Protein AF-A0A5C8BIT4-F1 (afdb_monomer_lite)

pLDDT: mean 92.79, std 12.22, range [40.16, 98.75]

Secondary structure (DSSP, 8-state):
------PPPEEEEEEEEEPPGGGT--EEEEEEEE-TTS-EEEEEEEEE-TTT--SGGGEEEEEE-GGGS-EEEETTEEEE-----HHHHHHHHHHHHHHHHHHHHHHH-

Radius of gyration: 16.03 Å; chains: 1; bounding box: 36×28×51 Å

Structure (mmCIF, N/CA/C/O backbone):
data_AF-A0A5C8BIT4-F1
#
_entry.id   AF-A0A5C8BIT4-F1
#
loop_
_atom_site.group_PDB
_atom_site.id
_atom_site.type_symbol
_atom_site.label_atom_id
_atom_site.label_alt_id
_atom_site.label_comp_id
_atom_site.label_asym_id
_atom_site.label_entity_id
_atom_site.label_seq_id
_atom_site.pdbx_PDB_ins_code
_atom_site.Cartn_x
_atom_site.Cartn_y
_atom_site.Cartn_z
_atom_site.occupancy
_atom_site.B_iso_or_equiv
_atom_site.auth_seq_id
_atom_site.auth_comp_id
_atom_site.auth_asym_id
_atom_site.auth_atom_id
_atom_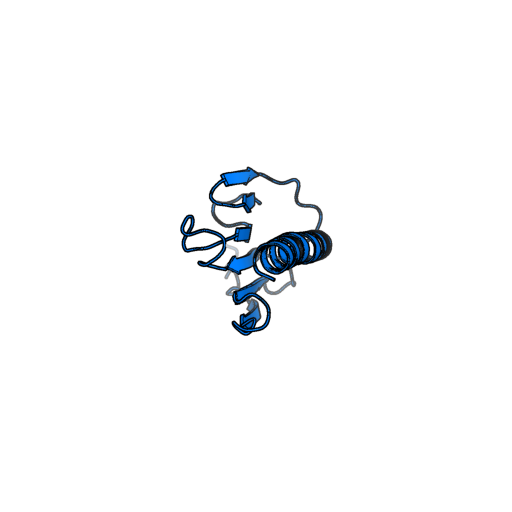site.pdbx_PDB_model_num
ATOM 1 N N . MET A 1 1 ? 20.808 -16.183 -29.787 1.00 40.16 1 MET A N 1
ATOM 2 C CA . MET A 1 1 ? 20.348 -16.698 -28.479 1.00 40.16 1 MET A CA 1
ATOM 3 C C . MET A 1 1 ? 20.914 -15.791 -27.395 1.00 40.16 1 MET A C 1
ATOM 5 O O . MET A 1 1 ? 22.121 -15.785 -27.210 1.00 40.16 1 MET A O 1
ATOM 9 N N . LYS A 1 2 ? 20.090 -14.954 -26.755 1.00 44.28 2 LYS A N 1
ATOM 10 C CA . LYS A 1 2 ? 20.492 -14.210 -25.553 1.00 44.28 2 LYS A CA 1
ATOM 11 C C . LYS A 1 2 ? 19.809 -14.898 -24.377 1.00 44.28 2 LYS A C 1
ATOM 13 O O . LYS A 1 2 ? 18.586 -14.885 -24.299 1.00 44.28 2 LYS A O 1
ATOM 18 N N . ASN A 1 3 ? 20.597 -15.553 -23.528 1.00 42.00 3 ASN A N 1
ATOM 19 C CA . ASN A 1 3 ? 20.137 -16.084 -22.249 1.00 42.00 3 ASN A CA 1
ATOM 20 C C . ASN A 1 3 ? 19.762 -14.901 -21.348 1.00 42.00 3 ASN A C 1
ATOM 22 O O . ASN A 1 3 ? 20.568 -14.454 -20.535 1.00 42.00 3 ASN A O 1
ATOM 26 N N . ASN A 1 4 ? 18.545 -14.384 -21.495 1.00 48.28 4 ASN A N 1
ATOM 27 C CA . ASN A 1 4 ? 17.961 -13.488 -20.510 1.00 48.28 4 ASN A CA 1
ATOM 28 C C . ASN A 1 4 ? 17.498 -14.349 -19.335 1.00 48.28 4 ASN A C 1
ATOM 30 O O . ASN A 1 4 ? 16.320 -14.668 -19.212 1.00 48.28 4 ASN A O 1
ATOM 34 N N . LYS A 1 5 ? 18.437 -14.744 -18.468 1.00 52.53 5 LYS A N 1
ATOM 35 C CA . LYS A 1 5 ? 18.074 -15.018 -17.078 1.00 52.53 5 LYS A CA 1
ATOM 36 C C . LYS A 1 5 ? 17.562 -13.688 -16.531 1.00 52.53 5 LYS A C 1
ATOM 38 O O . LYS A 1 5 ? 18.368 -12.842 -16.149 1.00 52.53 5 LYS A O 1
ATOM 43 N N . SER A 1 6 ? 16.252 -13.466 -16.576 1.00 57.28 6 SER A N 1
ATOM 44 C CA . SER A 1 6 ? 15.606 -12.485 -15.711 1.00 57.28 6 SER A CA 1
ATOM 45 C C . SER A 1 6 ? 16.069 -12.821 -14.298 1.00 57.28 6 SER A C 1
ATOM 47 O O . SER A 1 6 ? 15.755 -13.895 -13.789 1.00 57.28 6 SER A O 1
ATOM 49 N N . LYS A 1 7 ? 16.951 -11.994 -13.733 1.00 69.00 7 LYS A N 1
ATOM 50 C CA . LYS A 1 7 ? 17.411 -12.184 -12.359 1.00 69.00 7 LYS A CA 1
ATOM 51 C C . LYS A 1 7 ? 16.178 -12.127 -11.456 1.00 69.00 7 LYS A C 1
ATOM 53 O O . LYS A 1 7 ? 15.310 -11.288 -11.685 1.00 69.00 7 LYS A O 1
ATOM 58 N N . GLU A 1 8 ? 16.110 -13.051 -10.503 1.00 85.81 8 GLU A N 1
ATOM 59 C CA . GLU A 1 8 ? 15.021 -13.145 -9.527 1.00 85.81 8 GLU A CA 1
ATOM 60 C C . GLU A 1 8 ? 14.728 -11.771 -8.895 1.00 85.81 8 GLU A C 1
ATOM 62 O O . GLU A 1 8 ? 15.676 -11.007 -8.662 1.00 85.81 8 GLU A O 1
ATOM 67 N N . PRO A 1 9 ? 13.455 -11.439 -8.615 1.00 94.06 9 PRO A N 1
ATOM 68 C CA . PRO A 1 9 ? 13.096 -10.199 -7.938 1.00 94.06 9 PRO A CA 1
ATOM 69 C C . PRO A 1 9 ? 13.850 -10.037 -6.612 1.00 94.06 9 PRO A C 1
ATOM 71 O O . PRO A 1 9 ? 13.901 -10.955 -5.793 1.00 94.06 9 PRO A O 1
ATOM 74 N N . ILE A 1 10 ? 14.407 -8.850 -6.380 1.00 96.69 10 ILE A N 1
ATOM 75 C CA . ILE A 1 10 ? 15.052 -8.478 -5.121 1.00 96.69 10 ILE A CA 1
ATOM 76 C C . ILE A 1 10 ? 13.998 -7.813 -4.239 1.00 96.69 10 ILE A C 1
ATOM 78 O O . ILE A 1 10 ? 13.422 -6.797 -4.622 1.00 96.69 10 ILE A O 1
ATOM 82 N N . VAL A 1 11 ? 13.741 -8.372 -3.057 1.00 97.62 11 VAL A N 1
ATOM 83 C CA . VAL A 1 11 ? 12.886 -7.736 -2.043 1.00 97.62 11 VAL A CA 1
ATOM 84 C C . VAL A 1 11 ? 13.664 -6.589 -1.403 1.00 97.62 11 VAL A C 1
ATOM 86 O O . VAL A 1 11 ? 14.710 -6.819 -0.801 1.00 97.62 11 VAL A O 1
ATOM 89 N N . LEU A 1 12 ? 13.159 -5.361 -1.546 1.00 97.00 12 LEU A N 1
ATOM 90 C CA . LEU A 1 12 ? 13.740 -4.173 -0.912 1.00 97.00 12 LEU A CA 1
ATOM 91 C C . LEU A 1 12 ? 12.987 -3.763 0.353 1.00 97.00 12 LEU A C 1
ATOM 93 O O . LEU A 1 12 ? 13.607 -3.250 1.278 1.00 97.00 12 LEU A O 1
ATOM 97 N N . ILE A 1 13 ? 11.669 -3.980 0.394 1.00 97.69 13 ILE A N 1
ATOM 98 C CA . ILE A 1 13 ? 10.827 -3.670 1.554 1.00 97.69 13 ILE A CA 1
ATOM 99 C C . ILE A 1 13 ? 9.922 -4.867 1.821 1.00 97.69 13 ILE A C 1
ATOM 101 O O . ILE A 1 13 ? 9.238 -5.349 0.916 1.00 97.69 13 ILE A O 1
ATOM 105 N N . ASP A 1 14 ? 9.904 -5.311 3.071 1.00 98.12 14 ASP A N 1
ATOM 106 C CA . ASP A 1 14 ? 8.980 -6.308 3.600 1.00 98.12 14 ASP A CA 1
ATOM 107 C C . ASP A 1 14 ? 8.728 -5.978 5.077 1.00 98.12 14 ASP A C 1
ATOM 109 O O . ASP A 1 14 ? 9.356 -6.522 5.982 1.00 98.12 14 ASP A O 1
ATOM 113 N N . GLU A 1 15 ? 7.836 -5.018 5.316 1.00 98.38 15 GLU A N 1
ATOM 114 C CA . GLU A 1 15 ? 7.584 -4.471 6.649 1.00 98.38 15 GLU A CA 1
ATOM 115 C C . GLU A 1 15 ? 6.106 -4.549 7.024 1.00 98.38 15 GLU A C 1
ATOM 117 O O . GLU A 1 15 ? 5.205 -4.423 6.185 1.00 98.38 15 GLU A O 1
ATOM 122 N N . GLN A 1 16 ? 5.849 -4.772 8.311 1.00 98.50 16 GLN A N 1
ATOM 123 C CA . GLN A 1 16 ? 4.514 -4.747 8.887 1.00 98.50 16 GLN A CA 1
ATOM 124 C C . GLN A 1 16 ? 4.550 -4.032 10.237 1.00 98.50 16 GLN A C 1
ATOM 126 O O . GLN A 1 16 ? 5.333 -4.390 11.117 1.00 98.50 16 GLN A O 1
ATOM 131 N N . HIS A 1 17 ? 3.646 -3.073 10.428 1.00 98.19 17 HIS A N 1
ATOM 132 C CA . HIS A 1 17 ? 3.501 -2.337 11.680 1.00 98.19 17 HIS A CA 1
ATOM 133 C C . HIS A 1 17 ? 2.087 -2.489 12.224 1.00 98.19 17 HIS A C 1
ATOM 135 O O . HIS A 1 17 ? 1.109 -2.164 11.554 1.00 98.19 17 HIS A O 1
ATOM 141 N N . THR A 1 18 ? 1.973 -2.957 13.463 1.00 98.00 18 THR A N 1
ATOM 142 C CA . THR A 1 18 ? 0.684 -3.073 14.150 1.00 98.00 18 THR A CA 1
ATOM 143 C C . THR A 1 18 ? 0.394 -1.799 14.931 1.00 98.00 18 THR A C 1
ATOM 145 O O . THR A 1 18 ? 1.203 -1.369 15.754 1.00 98.00 18 THR A O 1
ATOM 148 N N . ILE A 1 19 ? -0.787 -1.224 14.725 1.00 96.94 19 ILE A N 1
ATOM 149 C CA . ILE A 1 19 ? -1.303 -0.111 15.517 1.00 96.94 19 ILE A CA 1
ATOM 150 C C . ILE A 1 19 ? -2.036 -0.692 16.738 1.00 96.94 19 ILE A C 1
ATOM 152 O O . ILE A 1 19 ? -2.970 -1.483 16.575 1.00 96.94 19 ILE A O 1
ATOM 156 N N . PRO A 1 20 ? -1.652 -0.326 17.976 1.00 95.00 20 PRO A N 1
ATOM 157 C CA . PRO A 1 20 ? -2.307 -0.833 19.177 1.00 95.00 20 PRO A CA 1
ATOM 158 C C . PRO A 1 20 ? -3.816 -0.560 19.200 1.00 95.00 20 PRO A C 1
ATOM 160 O O . PRO A 1 20 ? -4.286 0.503 18.796 1.00 95.00 20 PRO A O 1
ATOM 163 N N . ARG A 1 21 ? -4.592 -1.487 19.779 1.00 90.06 21 ARG A N 1
ATOM 164 C CA . ARG A 1 21 ? -6.054 -1.336 19.927 1.00 90.06 21 ARG A CA 1
ATOM 165 C C . ARG A 1 21 ? -6.453 -0.032 20.623 1.00 90.06 21 ARG A C 1
ATOM 167 O O . ARG A 1 21 ? -7.362 0.644 20.159 1.00 90.06 21 ARG A O 1
ATOM 174 N N . LYS A 1 22 ? -5.729 0.343 21.684 1.00 89.88 22 LYS A N 1
ATOM 175 C CA . LYS A 1 22 ? -5.954 1.579 22.458 1.00 89.88 22 LYS A CA 1
ATOM 176 C C . LYS A 1 22 ? -5.761 2.873 21.656 1.00 89.88 22 LYS A C 1
ATOM 178 O O . LYS A 1 22 ? -6.179 3.925 22.108 1.00 89.88 22 LYS A O 1
ATOM 183 N N . THR A 1 23 ? -5.095 2.804 20.506 1.00 90.62 23 THR A N 1
ATOM 184 C CA . THR A 1 23 ? -4.865 3.947 19.616 1.00 90.62 23 THR A CA 1
ATOM 185 C C . THR A 1 23 ? -5.582 3.762 18.286 1.00 90.62 23 THR A C 1
ATOM 187 O O . THR A 1 23 ? -5.110 4.281 17.293 1.00 90.62 23 THR A O 1
ATOM 190 N N . GLY A 1 24 ? -6.678 3.001 18.226 1.00 90.50 24 GLY A N 1
ATOM 191 C CA . GLY A 1 24 ? -7.505 2.879 17.019 1.00 90.50 24 GLY A CA 1
ATOM 192 C C . GLY A 1 24 ? -7.366 1.566 16.240 1.00 90.50 24 GLY A C 1
ATOM 193 O O . GLY A 1 24 ? -8.133 1.361 15.303 1.00 90.50 24 GLY A O 1
ATOM 194 N N . ASN A 1 25 ? -6.480 0.651 16.663 1.00 94.00 25 ASN A N 1
ATOM 195 C CA . ASN A 1 25 ? -6.250 -0.662 16.035 1.00 94.00 25 ASN A CA 1
ATOM 196 C C . ASN A 1 25 ? -5.746 -0.581 14.573 1.00 94.00 25 ASN A C 1
ATOM 198 O O . ASN A 1 25 ? -5.745 0.477 13.945 1.00 94.00 25 ASN A O 1
ATOM 202 N N . GLY A 1 26 ? -5.323 -1.721 14.027 1.00 97.12 26 GLY A N 1
ATOM 203 C CA . GLY A 1 26 ? -5.019 -1.890 12.605 1.00 97.12 26 GLY A CA 1
ATOM 204 C C . GLY A 1 26 ? -3.588 -2.335 12.313 1.00 97.12 26 GLY A C 1
ATOM 205 O O . GLY A 1 26 ? -2.767 -2.504 13.212 1.00 97.12 26 GLY A O 1
ATOM 206 N N . ILE A 1 27 ? -3.306 -2.563 11.035 1.00 98.56 27 ILE A N 1
ATOM 207 C CA . ILE A 1 27 ? -2.027 -3.044 10.513 1.00 98.56 27 ILE A CA 1
ATOM 208 C C . ILE A 1 27 ? -1.664 -2.205 9.289 1.00 98.56 27 ILE A C 1
ATOM 210 O O . ILE A 1 27 ? -2.495 -2.013 8.403 1.00 98.56 27 ILE A O 1
ATOM 214 N N . LEU A 1 28 ? -0.422 -1.735 9.232 1.00 98.69 28 LEU A N 1
ATOM 215 C CA . LEU A 1 28 ? 0.194 -1.173 8.038 1.00 98.69 28 LEU A CA 1
ATOM 216 C C . LEU A 1 28 ? 1.122 -2.221 7.428 1.00 98.69 28 LEU A C 1
ATOM 218 O O . LEU A 1 28 ? 1.945 -2.801 8.136 1.00 98.69 28 LEU A O 1
ATOM 222 N N . ARG A 1 29 ? 0.987 -2.462 6.127 1.00 98.56 29 ARG A N 1
ATOM 223 C CA . ARG A 1 29 ? 1.809 -3.395 5.356 1.00 98.56 29 ARG A CA 1
ATOM 224 C C . ARG A 1 29 ? 2.500 -2.641 4.231 1.00 98.56 29 ARG A C 1
ATOM 226 O O . ARG A 1 29 ? 1.823 -1.991 3.438 1.00 98.56 29 ARG A O 1
ATOM 233 N N . TYR A 1 30 ? 3.818 -2.786 4.154 1.00 98.62 30 TYR A N 1
ATOM 234 C CA . TYR A 1 30 ? 4.652 -2.231 3.096 1.00 98.62 30 TYR A CA 1
ATOM 235 C C . TYR A 1 30 ? 5.444 -3.365 2.454 1.00 98.62 30 TYR A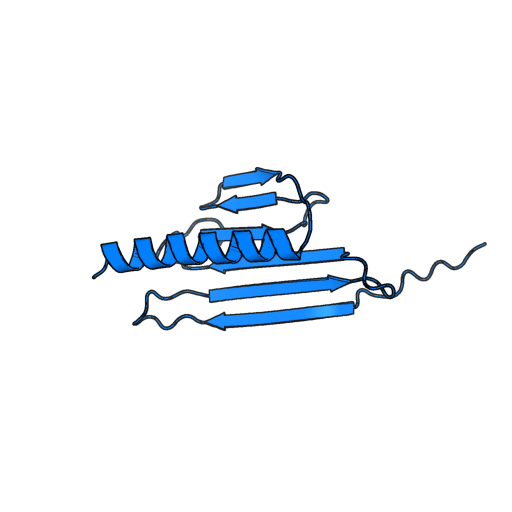 C 1
ATOM 237 O O . TYR A 1 30 ? 6.121 -4.131 3.141 1.00 98.62 30 TYR A O 1
ATOM 245 N N . PHE A 1 31 ? 5.346 -3.489 1.138 1.00 98.44 31 PHE A N 1
ATOM 246 C CA . PHE A 1 31 ? 6.086 -4.478 0.371 1.00 98.44 31 PHE A CA 1
ATOM 247 C C . PHE A 1 31 ? 6.548 -3.872 -0.948 1.00 98.44 31 PHE A C 1
ATOM 249 O O . PHE A 1 31 ? 5.758 -3.208 -1.621 1.00 98.44 31 PHE A O 1
ATOM 256 N N . MET A 1 32 ? 7.801 -4.120 -1.331 1.00 97.75 32 MET A N 1
ATOM 257 C CA . MET A 1 32 ? 8.359 -3.672 -2.605 1.00 97.75 32 MET A CA 1
ATOM 258 C C . MET A 1 32 ? 9.467 -4.608 -3.094 1.00 97.75 32 MET A C 1
ATOM 260 O O . MET A 1 32 ? 10.360 -4.993 -2.336 1.00 97.75 32 MET A O 1
ATOM 264 N N . THR A 1 33 ? 9.443 -4.907 -4.392 1.00 97.44 33 THR A N 1
ATOM 265 C CA . THR A 1 33 ? 10.499 -5.642 -5.097 1.00 97.44 33 THR A CA 1
ATOM 266 C C . THR A 1 33 ? 11.014 -4.861 -6.293 1.00 97.44 33 THR A C 1
ATOM 268 O O . THR A 1 33 ? 10.263 -4.127 -6.944 1.00 97.44 33 THR A O 1
ATOM 271 N N . THR A 1 34 ? 12.284 -5.068 -6.618 1.00 96.88 34 THR A N 1
ATOM 272 C CA . THR A 1 34 ? 12.921 -4.519 -7.814 1.00 96.88 34 THR A CA 1
ATOM 273 C C . THR A 1 34 ? 13.614 -5.599 -8.624 1.00 96.88 34 THR A C 1
ATOM 275 O O . THR A 1 34 ? 13.882 -6.698 -8.138 1.00 96.88 34 THR A O 1
ATOM 278 N N . ASP A 1 35 ? 13.946 -5.281 -9.869 1.00 95.31 35 ASP A N 1
ATOM 279 C CA . ASP A 1 35 ? 14.925 -6.051 -10.621 1.00 95.31 35 ASP A CA 1
ATOM 280 C C . ASP A 1 35 ? 16.350 -5.770 -10.103 1.00 95.31 35 ASP A C 1
ATOM 282 O O . ASP A 1 35 ? 16.575 -4.994 -9.166 1.00 95.31 35 ASP A O 1
ATOM 286 N N . SER A 1 36 ? 17.347 -6.385 -10.740 1.00 94.06 36 SER A N 1
ATOM 287 C CA . SER A 1 36 ? 18.754 -6.175 -10.385 1.00 94.06 36 SER A CA 1
ATOM 288 C C . SER A 1 36 ? 19.303 -4.781 -10.697 1.00 94.06 36 SER A C 1
ATOM 290 O O . SER A 1 36 ? 20.422 -4.481 -10.293 1.00 94.06 36 SER A O 1
ATOM 292 N N . ASN A 1 37 ? 18.575 -3.976 -11.470 1.00 93.62 37 ASN A N 1
ATOM 293 C CA . ASN A 1 37 ? 18.933 -2.603 -11.818 1.00 93.62 37 ASN A CA 1
ATOM 294 C C . ASN A 1 37 ? 18.239 -1.586 -10.895 1.00 93.62 37 ASN A C 1
ATOM 296 O O . ASN A 1 37 ? 18.458 -0.386 -11.046 1.00 93.62 37 ASN A O 1
ATOM 300 N N . GLY A 1 38 ? 17.412 -2.050 -9.951 1.00 91.9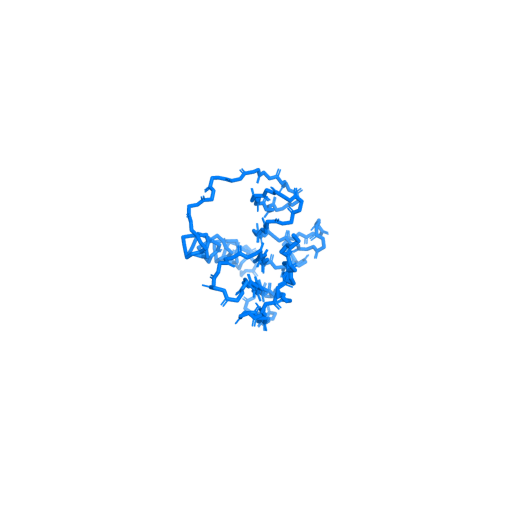4 38 GLY A N 1
ATOM 301 C CA . GLY A 1 38 ? 16.620 -1.196 -9.069 1.00 91.94 38 GLY A CA 1
ATOM 302 C C . GLY A 1 38 ? 15.300 -0.723 -9.686 1.00 91.94 38 GLY A C 1
ATOM 303 O O . GLY A 1 38 ? 14.644 0.143 -9.113 1.00 91.94 38 GLY A O 1
ATOM 304 N N . CYS A 1 39 ? 14.878 -1.271 -10.828 1.00 93.50 39 CYS A N 1
ATOM 305 C CA . CYS A 1 39 ? 13.579 -0.960 -11.416 1.00 93.50 39 CYS A CA 1
ATOM 306 C C . CYS A 1 39 ? 12.462 -1.643 -10.620 1.00 93.50 39 CYS A C 1
ATOM 308 O O . CYS A 1 39 ? 12.509 -2.852 -10.399 1.00 93.50 39 CYS A O 1
ATOM 310 N N . LEU A 1 40 ? 11.450 -0.873 -10.213 1.00 94.88 40 LEU A N 1
ATOM 311 C CA . LEU A 1 40 ? 10.271 -1.368 -9.500 1.00 94.88 40 LEU A CA 1
ATOM 312 C C . LEU A 1 40 ? 9.557 -2.463 -10.305 1.00 94.88 40 LEU A C 1
ATOM 314 O O . LEU A 1 40 ? 9.151 -2.228 -11.441 1.00 94.88 40 LEU A O 1
ATOM 318 N N . LEU A 1 41 ? 9.373 -3.637 -9.694 1.00 95.19 41 LEU A N 1
ATOM 319 C CA . LEU A 1 41 ? 8.615 -4.749 -10.277 1.00 95.19 41 LEU A CA 1
ATOM 320 C C . LEU A 1 41 ? 7.228 -4.862 -9.650 1.00 95.19 41 LEU A C 1
ATOM 322 O O . LEU A 1 41 ? 6.217 -4.891 -10.349 1.00 95.19 41 LEU A O 1
ATOM 326 N N . ARG A 1 42 ? 7.175 -4.901 -8.318 1.00 96.69 42 ARG A N 1
ATOM 327 C CA . ARG A 1 42 ? 5.933 -5.064 -7.560 1.00 96.69 42 ARG A CA 1
ATOM 328 C C . ARG A 1 42 ? 5.971 -4.248 -6.284 1.00 96.69 42 ARG A C 1
ATOM 330 O O . ARG A 1 42 ? 7.015 -4.201 -5.636 1.00 96.69 42 ARG A O 1
ATOM 337 N N . TYR A 1 43 ? 4.834 -3.694 -5.890 1.00 98.06 43 TYR A N 1
ATOM 338 C CA . TYR A 1 43 ? 4.621 -3.162 -4.552 1.00 98.06 43 TYR A CA 1
ATOM 339 C C . TYR A 1 43 ? 3.230 -3.516 -4.027 1.00 98.06 43 TYR A C 1
ATOM 341 O O . TYR A 1 43 ? 2.312 -3.791 -4.793 1.00 98.06 43 TYR A O 1
ATOM 349 N N . SER A 1 44 ? 3.084 -3.485 -2.705 1.00 98.06 44 SER A N 1
ATOM 350 C CA . SER A 1 44 ? 1.795 -3.569 -2.023 1.00 98.06 44 SER A CA 1
ATOM 351 C C . SER A 1 44 ? 1.847 -2.736 -0.747 1.00 98.06 44 SER A C 1
ATOM 353 O O . SER A 1 44 ? 2.595 -3.051 0.179 1.00 98.06 44 SER A O 1
ATOM 355 N N . LEU A 1 45 ? 1.022 -1.695 -0.697 1.00 98.75 45 LEU A N 1
ATOM 356 C CA . LEU A 1 45 ? 0.796 -0.824 0.451 1.00 98.75 45 LEU A CA 1
ATOM 357 C C . LEU A 1 45 ? -0.622 -1.063 0.959 1.00 98.75 45 LEU A C 1
ATOM 359 O O . LEU A 1 45 ? -1.565 -1.005 0.173 1.00 98.75 45 LEU A O 1
ATOM 363 N N . ALA A 1 46 ? -0.804 -1.328 2.248 1.00 98.75 46 ALA A N 1
ATOM 364 C CA . ALA A 1 46 ? -2.144 -1.529 2.792 1.00 98.75 46 ALA A CA 1
ATOM 365 C C . ALA A 1 46 ? -2.265 -1.053 4.237 1.00 98.75 46 ALA A C 1
ATOM 367 O O . ALA A 1 46 ? -1.413 -1.345 5.074 1.00 98.75 46 ALA A O 1
ATOM 368 N N . TYR A 1 47 ? -3.368 -0.369 4.529 1.00 98.75 47 TYR A N 1
ATOM 369 C CA . TYR A 1 47 ? -3.879 -0.171 5.876 1.00 98.75 47 TYR A CA 1
ATOM 370 C C . TYR A 1 47 ? -5.097 -1.066 6.073 1.00 98.75 47 TYR A C 1
ATOM 372 O O . TYR A 1 47 ? -6.113 -0.936 5.386 1.00 98.75 47 TYR A O 1
ATOM 380 N N . ILE A 1 48 ? -4.973 -1.987 7.019 1.00 98.62 48 ILE A N 1
ATOM 381 C CA . ILE A 1 48 ? -5.967 -3.005 7.330 1.00 98.62 48 ILE A CA 1
ATOM 382 C C . ILE A 1 48 ? -6.508 -2.718 8.724 1.00 98.62 48 ILE A C 1
ATOM 384 O O . ILE A 1 48 ? -5.750 -2.655 9.691 1.00 98.62 48 ILE A O 1
ATOM 388 N N . ASN A 1 49 ? -7.819 -2.558 8.849 1.00 98.06 49 ASN A N 1
ATOM 389 C CA . ASN A 1 49 ? -8.481 -2.411 10.135 1.00 98.06 49 ASN A CA 1
ATOM 390 C C . ASN A 1 49 ? -9.916 -2.939 10.054 1.00 98.06 49 ASN A C 1
ATOM 392 O O . ASN A 1 49 ? -10.822 -2.258 9.568 1.00 98.06 49 ASN A O 1
ATOM 396 N N . SER A 1 50 ? -10.121 -4.140 10.596 1.00 96.12 50 SER A N 1
ATOM 397 C CA . SER A 1 50 ? -11.420 -4.817 10.607 1.00 96.12 50 SER A CA 1
ATOM 398 C C . SER A 1 50 ? -12.492 -4.104 11.438 1.00 96.12 50 SER A C 1
ATOM 400 O O . SER A 1 50 ? -13.679 -4.347 11.244 1.00 96.12 50 SER A O 1
ATOM 402 N N . ASN A 1 51 ? -12.103 -3.189 12.333 1.00 95.25 51 ASN A N 1
ATOM 403 C CA . ASN A 1 51 ? -13.067 -2.363 13.061 1.00 95.25 51 ASN A CA 1
ATOM 404 C C . ASN A 1 51 ? -13.661 -1.251 12.183 1.00 95.25 51 ASN A C 1
ATOM 406 O O . ASN A 1 51 ? -14.711 -0.708 12.513 1.00 95.25 51 ASN A O 1
ATOM 410 N N . ILE A 1 52 ? -12.974 -0.877 11.098 1.00 96.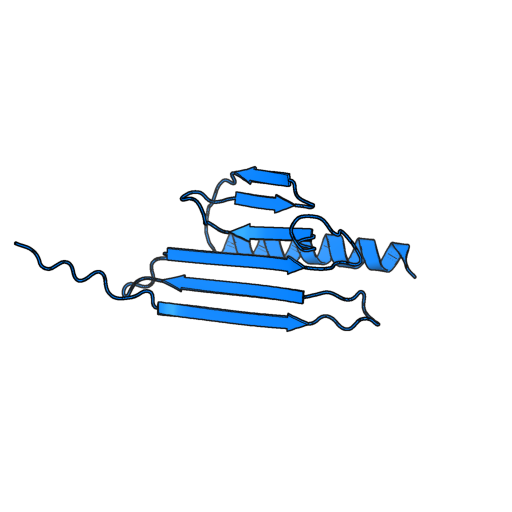12 52 ILE A N 1
ATOM 411 C CA . ILE A 1 52 ? -13.431 0.152 10.160 1.00 96.12 52 ILE A CA 1
ATOM 412 C C . ILE A 1 52 ? -14.264 -0.484 9.047 1.00 96.12 52 ILE A C 1
ATOM 414 O O . ILE A 1 52 ? -15.311 0.045 8.682 1.00 96.12 52 ILE A O 1
ATOM 418 N N . THR A 1 53 ? -13.806 -1.607 8.497 1.00 96.50 53 THR A N 1
ATOM 419 C CA . THR A 1 53 ? -14.527 -2.342 7.457 1.00 96.50 53 THR A CA 1
ATOM 420 C C . THR A 1 53 ? -14.182 -3.823 7.494 1.00 96.50 53 THR A C 1
ATOM 422 O O . THR A 1 53 ? -13.071 -4.184 7.858 1.00 96.50 53 THR A O 1
ATOM 425 N N . MET A 1 54 ? -15.118 -4.680 7.090 1.00 96.12 54 MET A N 1
ATOM 426 C CA . MET A 1 54 ? -14.894 -6.126 6.939 1.00 96.12 54 MET A CA 1
ATOM 427 C C . MET A 1 54 ? -14.706 -6.547 5.475 1.00 96.12 54 MET A C 1
ATOM 429 O O . MET A 1 54 ? -14.381 -7.702 5.205 1.00 96.12 54 MET A O 1
ATOM 433 N N . VAL A 1 55 ? -14.920 -5.630 4.526 1.00 96.19 55 VAL A N 1
ATOM 434 C CA . VAL A 1 55 ? -14.718 -5.898 3.095 1.00 96.19 55 VAL A CA 1
ATOM 435 C C . VAL A 1 55 ? -13.228 -5.967 2.775 1.00 96.19 55 VAL A C 1
ATOM 437 O O . VAL A 1 55 ? -12.416 -5.430 3.526 1.00 96.19 55 VAL A O 1
ATOM 440 N N . ASP A 1 56 ? -12.876 -6.631 1.672 1.00 95.31 56 ASP A N 1
ATOM 441 C CA . ASP A 1 56 ? -11.486 -6.747 1.205 1.00 95.31 56 ASP A CA 1
ATOM 442 C C . ASP A 1 56 ? -10.513 -7.163 2.330 1.00 95.31 56 ASP A C 1
ATOM 444 O O . ASP A 1 56 ? -9.478 -6.548 2.582 1.00 95.31 56 ASP A O 1
ATOM 448 N N . ASN A 1 57 ? -10.908 -8.181 3.107 1.00 96.31 57 ASN A N 1
ATOM 449 C CA . ASN A 1 57 ? -10.158 -8.689 4.264 1.00 96.31 57 ASN A CA 1
ATOM 450 C C . ASN A 1 57 ? -9.797 -7.611 5.309 1.00 96.31 57 ASN A C 1
ATOM 452 O O . ASN A 1 57 ? -8.780 -7.701 5.997 1.00 96.31 57 ASN A O 1
ATOM 456 N N . GLY A 1 58 ? -10.635 -6.582 5.430 1.00 97.50 58 GLY A N 1
ATOM 457 C CA . GLY A 1 58 ? -10.436 -5.448 6.322 1.00 97.50 58 GLY A CA 1
ATOM 458 C C . GLY A 1 58 ? -9.527 -4.353 5.770 1.00 97.50 58 GLY A C 1
ATOM 459 O O . GLY A 1 58 ? -9.160 -3.449 6.523 1.00 97.50 58 GLY A O 1
ATOM 460 N N . ARG A 1 59 ? -9.144 -4.408 4.487 1.00 98.38 59 ARG A N 1
ATOM 461 C CA . ARG A 1 59 ? -8.376 -3.350 3.825 1.00 98.38 59 ARG A CA 1
ATOM 462 C C . ARG A 1 59 ? -9.233 -2.091 3.718 1.00 98.38 59 ARG A C 1
ATOM 464 O O . ARG A 1 59 ? -10.241 -2.029 3.018 1.00 98.38 59 ARG A O 1
ATOM 471 N N . VAL A 1 60 ? -8.806 -1.065 4.443 1.00 98.50 60 VAL A N 1
ATOM 472 C CA . VAL A 1 60 ? -9.451 0.249 4.468 1.00 98.50 60 VAL A CA 1
ATOM 473 C C . VAL A 1 60 ? -9.002 1.060 3.260 1.00 98.50 60 VAL A C 1
ATOM 475 O O . VAL A 1 60 ? -9.828 1.591 2.523 1.00 98.50 60 VAL A O 1
ATOM 478 N N . ILE A 1 61 ? -7.685 1.126 3.063 1.00 98.69 61 ILE A N 1
ATOM 479 C CA . ILE A 1 61 ? -7.025 1.781 1.938 1.00 98.69 61 ILE A CA 1
ATOM 480 C C . ILE A 1 61 ? -5.782 0.975 1.566 1.00 98.69 61 ILE A C 1
ATOM 482 O O . ILE A 1 61 ? -5.082 0.465 2.444 1.00 98.69 61 ILE A O 1
ATOM 486 N N . GLY A 1 62 ? -5.486 0.868 0.280 1.00 98.50 62 GLY A N 1
ATOM 487 C CA . GLY A 1 62 ? -4.254 0.268 -0.197 1.00 98.50 62 GLY A CA 1
ATOM 488 C C . GLY A 1 62 ? -3.949 0.622 -1.640 1.00 98.50 62 GLY A C 1
ATOM 489 O O . GLY A 1 62 ? -4.799 1.129 -2.368 1.00 98.50 62 GLY A O 1
ATOM 490 N N . TYR A 1 63 ? -2.716 0.341 -2.027 1.00 98.62 63 TYR A N 1
ATOM 491 C CA . TYR A 1 63 ? -2.195 0.550 -3.362 1.00 98.62 63 TYR A CA 1
ATOM 492 C C . TYR A 1 63 ? -1.321 -0.629 -3.733 1.00 98.62 63 TYR A C 1
ATOM 494 O O . TYR A 1 63 ? -0.384 -0.959 -3.005 1.00 98.62 63 TYR A O 1
ATOM 502 N N . ASP A 1 64 ? -1.572 -1.217 -4.888 1.00 98.00 64 ASP A N 1
ATOM 503 C CA . ASP A 1 64 ? -0.705 -2.244 -5.439 1.00 98.00 64 ASP A CA 1
ATOM 504 C C . ASP A 1 64 ? -0.717 -2.176 -6.971 1.00 98.00 64 ASP A C 1
ATOM 506 O O . ASP A 1 64 ? -1.465 -1.407 -7.587 1.00 98.00 64 ASP A O 1
ATOM 510 N N . ASN A 1 65 ? 0.224 -2.884 -7.582 1.00 97.25 65 ASN A N 1
ATOM 511 C CA . ASN A 1 65 ? 0.311 -3.033 -9.030 1.00 97.25 65 ASN A CA 1
ATOM 512 C C . ASN A 1 65 ? 0.107 -4.488 -9.464 1.00 97.25 65 ASN A C 1
ATOM 514 O O . ASN A 1 65 ? 0.577 -4.890 -10.534 1.00 97.25 65 ASN A O 1
ATOM 518 N N . ASP A 1 66 ? -0.589 -5.276 -8.638 1.00 90.44 66 ASP A N 1
ATOM 519 C CA . ASP A 1 66 ? -1.010 -6.610 -9.040 1.00 90.44 66 ASP A CA 1
ATOM 520 C C . ASP A 1 66 ? -1.994 -6.490 -10.225 1.00 90.44 66 ASP A C 1
ATOM 522 O O . ASP A 1 66 ? -2.596 -5.447 -10.473 1.00 90.44 66 ASP A O 1
ATOM 526 N N . HIS A 1 67 ? -2.133 -7.545 -11.027 1.00 84.25 67 HIS A N 1
ATOM 527 C CA . HIS A 1 67 ? -2.981 -7.547 -12.235 1.00 84.25 67 HIS A CA 1
ATOM 528 C C . HIS A 1 67 ? -2.512 -6.655 -13.404 1.00 84.25 67 HIS A C 1
ATOM 530 O O . HIS A 1 67 ? -3.299 -6.374 -14.306 1.00 84.25 67 HIS A O 1
ATOM 536 N N . ASN A 1 68 ? -1.225 -6.295 -13.461 1.00 87.88 68 ASN A N 1
ATOM 537 C CA . ASN A 1 68 ? -0.584 -5.559 -14.568 1.00 87.88 68 ASN A CA 1
ATOM 538 C C . ASN A 1 68 ? -0.977 -4.075 -14.701 1.00 87.88 68 ASN A C 1
ATOM 540 O O . ASN A 1 68 ? -0.677 -3.461 -15.725 1.00 87.88 68 ASN A O 1
ATOM 544 N N . TYR A 1 69 ? -1.624 -3.482 -13.697 1.00 94.50 69 TYR A N 1
ATOM 545 C CA . TYR A 1 69 ? -1.870 -2.041 -13.651 1.00 94.50 69 TYR A CA 1
ATOM 546 C C . TYR A 1 69 ? -1.872 -1.528 -12.212 1.00 94.50 69 TYR A C 1
ATOM 548 O O . TYR A 1 69 ? -2.164 -2.257 -11.266 1.00 94.50 69 TYR A O 1
ATOM 556 N N . HIS A 1 70 ? -1.550 -0.249 -12.053 1.00 97.69 70 HIS A N 1
ATOM 557 C CA . HIS A 1 70 ? -1.550 0.414 -10.757 1.00 97.69 70 HIS A CA 1
ATOM 558 C C . HIS A 1 70 ? -2.977 0.739 -10.342 1.00 97.69 70 HIS A C 1
ATOM 560 O O . HIS A 1 70 ? -3.712 1.384 -11.097 1.00 97.69 70 HIS A O 1
ATOM 566 N N . HIS A 1 71 ? -3.357 0.331 -9.139 1.00 97.75 71 HIS A N 1
ATOM 567 C CA . HIS A 1 71 ? -4.694 0.586 -8.641 1.00 97.75 71 HIS A CA 1
ATOM 568 C C . HIS A 1 71 ? -4.730 0.853 -7.145 1.00 97.75 71 HIS A C 1
ATOM 570 O O . HIS A 1 71 ? -3.831 0.498 -6.379 1.00 97.75 71 HIS A O 1
ATOM 576 N N . ARG A 1 72 ? -5.798 1.541 -6.760 1.00 98.25 72 ARG A N 1
ATOM 577 C CA . ARG A 1 72 ? -6.136 1.911 -5.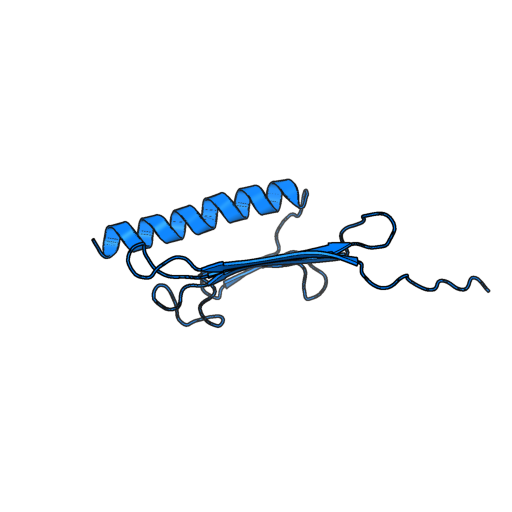397 1.00 98.25 72 ARG A CA 1
ATOM 578 C C . ARG A 1 72 ? -7.298 1.047 -4.938 1.00 98.25 72 ARG A C 1
ATOM 580 O O . ARG A 1 72 ? -8.300 0.929 -5.637 1.00 98.25 72 ARG A O 1
ATOM 587 N N . HIS A 1 73 ? -7.163 0.480 -3.748 1.00 98.19 73 HIS A N 1
ATOM 588 C CA . HIS A 1 73 ? -8.230 -0.195 -3.018 1.00 98.19 73 HIS A CA 1
ATOM 589 C C . HIS A 1 73 ? -8.729 0.736 -1.932 1.00 98.19 73 HIS A C 1
ATOM 591 O O . HIS A 1 73 ? -7.931 1.166 -1.109 1.00 98.19 73 HIS A O 1
ATOM 597 N N . CYS A 1 74 ? -10.019 1.031 -1.871 1.00 98.19 74 CYS A N 1
ATOM 598 C CA . CYS A 1 74 ? -10.586 1.863 -0.817 1.00 98.19 74 CYS A CA 1
ATOM 599 C C . CYS A 1 74 ? -11.949 1.333 -0.403 1.00 98.19 74 CYS A C 1
ATOM 601 O O . CYS A 1 74 ? -12.913 1.433 -1.159 1.00 98.19 74 CYS A O 1
ATOM 603 N N . MET A 1 75 ? -12.041 0.795 0.814 1.00 96.56 75 MET A N 1
ATOM 604 C CA . MET A 1 75 ? -13.280 0.229 1.361 1.00 96.56 75 MET A CA 1
ATOM 605 C C . MET A 1 75 ? -13.953 -0.766 0.397 1.00 96.56 75 MET A C 1
ATOM 607 O O . MET A 1 75 ? -15.172 -0.757 0.236 1.00 96.56 75 MET A O 1
ATOM 611 N N . GLY A 1 76 ? -13.156 -1.606 -0.271 1.00 96.12 76 GLY A N 1
ATOM 612 C CA . GLY A 1 76 ? -13.626 -2.608 -1.234 1.00 96.12 76 GLY A CA 1
ATOM 613 C C . GLY A 1 76 ? -13.877 -2.095 -2.655 1.00 96.12 76 GLY A C 1
ATOM 614 O O . GLY A 1 76 ? -14.120 -2.906 -3.545 1.00 96.12 76 GLY A O 1
ATOM 615 N N . ALA A 1 77 ? -13.796 -0.784 -2.899 1.00 97.38 77 ALA A N 1
ATOM 616 C CA . ALA A 1 77 ? -13.761 -0.242 -4.253 1.00 97.38 77 ALA A CA 1
ATOM 617 C C . ALA A 1 77 ? -12.338 -0.322 -4.819 1.00 97.38 77 ALA A C 1
ATOM 619 O O . ALA A 1 77 ? -11.377 -0.024 -4.109 1.00 97.38 77 ALA A O 1
ATOM 620 N N . VAL A 1 78 ? -12.220 -0.688 -6.097 1.00 97.00 78 VAL A N 1
ATOM 621 C CA . VAL A 1 78 ? -10.948 -0.756 -6.824 1.00 97.00 78 VAL A CA 1
ATOM 622 C C . VAL A 1 78 ? -10.992 0.195 -8.008 1.00 97.00 78 VAL A C 1
ATOM 624 O O . VAL A 1 78 ? -11.907 0.117 -8.827 1.00 97.00 78 VAL A O 1
ATOM 627 N N . GLU A 1 79 ? -10.002 1.075 -8.110 1.00 96.75 79 GLU A N 1
ATOM 628 C CA . GLU A 1 79 ? -9.903 2.049 -9.198 1.00 96.75 79 GLU A CA 1
ATOM 629 C C . GLU A 1 79 ? -8.467 2.159 -9.735 1.00 96.75 79 GLU A C 1
ATOM 631 O O . GLU A 1 79 ? -7.513 2.122 -8.951 1.00 96.75 79 GLU A O 1
ATOM 636 N N . PRO A 1 80 ? -8.277 2.281 -11.062 1.00 97.56 80 PRO A N 1
ATOM 637 C CA . PRO A 1 80 ? -6.961 2.525 -11.637 1.00 97.56 80 PRO A CA 1
ATOM 638 C C . PRO A 1 80 ? -6.446 3.909 -11.233 1.00 97.56 80 PRO A C 1
ATOM 640 O O . PRO A 1 80 ? -7.219 4.856 -11.093 1.00 97.56 80 PRO A O 1
ATOM 643 N N . ILE A 1 81 ? -5.127 4.043 -11.108 1.00 97.31 81 ILE A N 1
ATOM 644 C CA . ILE A 1 81 ? -4.483 5.320 -10.783 1.00 97.31 81 ILE A CA 1
ATOM 645 C C . ILE A 1 81 ? -3.470 5.732 -11.845 1.00 97.31 81 ILE A C 1
ATOM 647 O O . ILE A 1 81 ? -2.868 4.895 -12.520 1.00 97.31 81 ILE A O 1
ATOM 651 N N . ASN A 1 82 ? -3.227 7.038 -11.939 1.00 96.12 82 ASN A N 1
ATOM 652 C CA . ASN A 1 82 ? -2.078 7.554 -12.669 1.00 96.12 82 ASN A CA 1
ATOM 653 C C . ASN A 1 82 ? -0.819 7.415 -11.802 1.00 96.12 82 ASN A C 1
ATOM 655 O O . ASN A 1 82 ? -0.597 8.207 -10.888 1.00 96.12 82 ASN A O 1
ATOM 659 N N . PHE A 1 83 ? -0.011 6.392 -12.068 1.00 96.44 83 PHE A N 1
ATOM 660 C CA . PHE A 1 83 ? 1.228 6.158 -11.334 1.00 96.44 83 PHE A CA 1
ATOM 661 C C . PHE A 1 83 ? 2.348 7.081 -11.831 1.00 96.44 83 PHE A C 1
ATOM 663 O O . PHE A 1 83 ? 2.760 6.990 -12.985 1.00 96.44 83 PHE A O 1
ATOM 670 N N . ILE A 1 84 ? 2.849 7.947 -10.945 1.00 96.19 84 ILE A N 1
ATOM 671 C CA . ILE A 1 84 ? 3.953 8.877 -11.235 1.00 96.19 84 ILE A CA 1
ATOM 672 C C . ILE A 1 84 ? 5.277 8.297 -10.730 1.00 96.19 84 ILE A C 1
ATOM 674 O O . ILE A 1 84 ? 6.221 8.101 -11.494 1.00 96.19 84 ILE A O 1
ATOM 678 N N . SER A 1 85 ? 5.346 7.992 -9.434 1.00 96.50 85 SER A N 1
ATOM 679 C CA . SER A 1 85 ? 6.498 7.354 -8.802 1.00 96.50 85 SER A CA 1
ATOM 680 C C . SER A 1 85 ? 6.082 6.613 -7.532 1.00 96.50 85 SER A C 1
ATOM 682 O O . SER A 1 85 ? 5.046 6.910 -6.933 1.00 96.50 85 SER A O 1
ATOM 684 N N . TYR A 1 86 ? 6.914 5.669 -7.081 1.00 96.00 86 TYR A N 1
ATOM 685 C CA . TYR A 1 86 ? 6.678 4.977 -5.810 1.00 96.00 86 TYR A CA 1
ATOM 686 C C . TYR A 1 86 ? 6.685 5.945 -4.617 1.00 96.00 86 TYR A C 1
ATOM 688 O O . TYR A 1 86 ? 5.864 5.807 -3.718 1.00 96.00 86 TYR A O 1
ATOM 696 N N . GLN A 1 87 ? 7.567 6.950 -4.622 1.00 96.75 87 GLN A N 1
ATOM 697 C CA . GLN A 1 87 ? 7.668 7.915 -3.525 1.00 96.75 87 GLN A CA 1
ATOM 698 C C . GLN A 1 87 ? 6.409 8.781 -3.401 1.00 96.75 87 GLN A C 1
ATOM 700 O O . GLN A 1 87 ? 5.927 9.011 -2.293 1.00 96.75 87 GLN A O 1
ATOM 705 N N . GLU A 1 88 ? 5.859 9.251 -4.522 1.00 98.00 88 GLU A N 1
ATOM 706 C CA . GLU A 1 88 ? 4.609 10.018 -4.515 1.00 98.00 88 GLU A CA 1
ATOM 707 C C . GLU A 1 88 ? 3.429 9.161 -4.063 1.00 98.00 88 GLU A C 1
ATOM 709 O O . GLU A 1 88 ? 2.641 9.591 -3.221 1.00 98.00 88 GLU A O 1
ATOM 714 N N . LEU A 1 89 ? 3.360 7.922 -4.553 1.00 98.12 89 LEU A N 1
ATOM 715 C CA . LEU A 1 89 ? 2.339 6.966 -4.146 1.00 98.12 89 LEU A CA 1
ATOM 716 C C . LEU A 1 89 ? 2.403 6.655 -2.645 1.00 98.12 89 LEU A C 1
ATOM 718 O O . LEU A 1 89 ? 1.373 6.608 -1.977 1.00 98.12 89 LEU A O 1
ATOM 722 N N . LEU A 1 90 ? 3.610 6.469 -2.108 1.00 98.25 90 LEU A N 1
ATOM 723 C CA . LEU A 1 90 ? 3.840 6.233 -0.688 1.00 98.25 90 LEU A CA 1
ATOM 724 C C . LEU A 1 90 ? 3.368 7.427 0.148 1.00 98.25 90 LEU A C 1
ATOM 726 O O . LEU A 1 90 ? 2.631 7.239 1.112 1.00 98.25 90 LEU A O 1
ATOM 730 N N . ASN A 1 91 ? 3.724 8.650 -0.253 1.00 98.38 91 ASN A N 1
ATOM 731 C CA . ASN A 1 91 ? 3.277 9.864 0.429 1.00 98.38 91 ASN A CA 1
ATOM 732 C C . ASN A 1 91 ? 1.743 9.980 0.424 1.00 98.38 91 ASN A C 1
ATOM 734 O O . ASN A 1 91 ? 1.143 10.313 1.448 1.00 98.38 91 ASN A O 1
ATOM 738 N N . GLN A 1 92 ? 1.100 9.678 -0.708 1.00 98.31 92 GLN A N 1
ATOM 739 C CA . GLN A 1 92 ? -0.357 9.675 -0.820 1.00 98.31 92 GLN A CA 1
ATOM 740 C C . GLN A 1 92 ? -0.989 8.613 0.090 1.00 98.31 92 GLN A C 1
ATOM 742 O O . GLN A 1 92 ? -1.908 8.913 0.855 1.00 98.31 92 GLN A O 1
ATOM 747 N N . PHE A 1 93 ? -0.464 7.386 0.068 1.00 98.62 93 PHE A N 1
ATOM 748 C CA . PHE A 1 93 ? -0.902 6.315 0.958 1.00 98.62 93 PHE A CA 1
ATOM 749 C C . PHE A 1 93 ? -0.796 6.719 2.434 1.00 98.62 93 PHE A C 1
ATOM 751 O O . PHE A 1 93 ? -1.746 6.518 3.194 1.00 98.62 93 PHE A O 1
ATOM 758 N N . GLU A 1 94 ? 0.324 7.325 2.838 1.00 98.44 94 GLU A N 1
ATOM 759 C CA . GLU A 1 94 ? 0.548 7.759 4.217 1.00 98.44 94 GLU A CA 1
ATOM 760 C C . GLU A 1 94 ? -0.456 8.804 4.699 1.00 98.44 94 GLU A C 1
ATOM 762 O O . GLU A 1 94 ? -0.943 8.731 5.829 1.00 98.44 94 GLU A O 1
ATOM 767 N N . GLN A 1 95 ? -0.794 9.766 3.845 1.00 98.50 95 GLN A N 1
ATOM 768 C CA . GLN A 1 95 ? -1.797 10.779 4.159 1.00 98.50 95 GLN A CA 1
ATOM 769 C C . GLN A 1 95 ? -3.196 10.166 4.277 1.00 98.50 95 GLN A C 1
ATOM 771 O O . GLN A 1 95 ? -3.949 10.473 5.210 1.00 98.50 95 GLN A O 1
ATOM 776 N N . GLU A 1 96 ? -3.552 9.274 3.354 1.00 98.50 96 GLU A N 1
ATOM 777 C CA . GLU A 1 96 ? -4.881 8.677 3.316 1.00 98.50 96 GLU A CA 1
ATOM 778 C C . GLU A 1 96 ? -5.136 7.731 4.485 1.00 98.50 96 GLU A C 1
ATOM 780 O O . GLU A 1 96 ? -6.176 7.853 5.141 1.00 98.50 96 GLU A O 1
ATOM 785 N N . TRP A 1 97 ? -4.203 6.828 4.812 1.00 98.44 97 TRP A N 1
ATOM 786 C CA . TRP A 1 97 ? -4.432 5.914 5.933 1.00 98.44 97 TRP A CA 1
ATOM 787 C C . TRP A 1 97 ? -4.551 6.675 7.253 1.00 98.44 97 TRP A C 1
ATOM 789 O O . TRP A 1 97 ? -5.441 6.364 8.046 1.00 98.44 97 TRP A O 1
ATOM 799 N N . ARG A 1 98 ? -3.734 7.721 7.467 1.00 98.12 98 ARG A N 1
ATOM 800 C CA . ARG A 1 98 ? -3.827 8.590 8.654 1.00 98.12 98 ARG A CA 1
ATOM 801 C C . ARG A 1 98 ? -5.176 9.288 8.717 1.00 98.12 98 ARG A C 1
ATOM 803 O O . ARG A 1 98 ? -5.787 9.343 9.778 1.00 98.12 98 ARG A O 1
ATOM 810 N N . THR A 1 99 ? -5.679 9.756 7.577 1.00 98.19 99 THR A N 1
ATOM 811 C CA . THR A 1 99 ? -7.004 10.376 7.493 1.00 98.19 99 THR A CA 1
ATOM 812 C C . THR A 1 99 ? -8.108 9.401 7.907 1.00 98.19 99 THR A C 1
ATOM 814 O O . THR A 1 99 ? -8.980 9.766 8.695 1.00 98.19 99 THR A O 1
ATOM 817 N N . PHE A 1 100 ? -8.0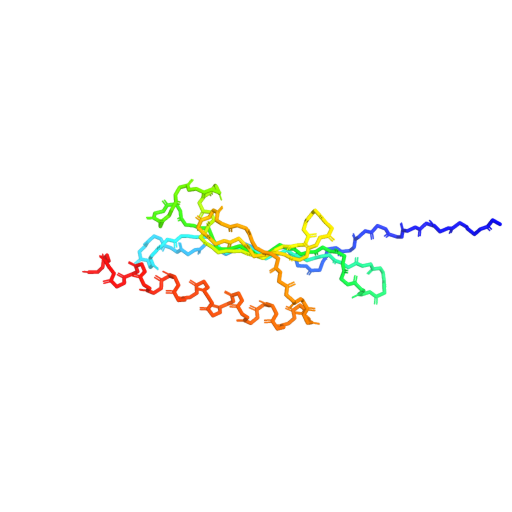87 8.158 7.416 1.00 97.56 100 PHE A N 1
ATOM 818 C CA . PHE A 1 100 ? -9.051 7.137 7.843 1.00 97.56 100 PHE A CA 1
ATOM 819 C C . PHE A 1 100 ? -8.903 6.779 9.323 1.00 97.56 100 PHE A C 1
ATOM 821 O O . PHE A 1 100 ? -9.901 6.623 10.025 1.00 97.56 100 PHE A O 1
ATOM 828 N N . HIS A 1 101 ? -7.665 6.671 9.793 1.00 96.94 101 HIS A N 1
ATOM 829 C CA . HIS A 1 101 ? -7.344 6.328 11.167 1.00 96.94 101 HIS A CA 1
ATOM 830 C C . HIS A 1 101 ? -7.836 7.385 12.167 1.00 96.94 101 HIS A C 1
ATOM 832 O O . HIS A 1 101 ? -8.551 7.047 13.110 1.00 96.94 101 HIS A O 1
ATOM 838 N N . GLU A 1 102 ? -7.543 8.667 11.935 1.00 96.50 102 GLU A N 1
ATOM 839 C CA . GLU A 1 102 ? -8.003 9.747 12.815 1.00 96.50 102 GLU A CA 1
ATOM 840 C C . GLU A 1 102 ? -9.524 9.923 12.763 1.00 96.50 102 GLU A C 1
ATOM 842 O O . GLU A 1 102 ? -10.151 10.109 13.804 1.00 96.50 102 GLU A O 1
ATOM 847 N N . LYS A 1 103 ? -10.153 9.766 11.588 1.00 95.25 103 LYS A N 1
ATOM 848 C CA . LYS A 1 103 ? -11.624 9.758 11.483 1.00 95.25 103 LYS A CA 1
ATOM 849 C C . LYS A 1 103 ? -12.260 8.628 12.293 1.00 95.25 103 LYS A C 1
ATOM 851 O O . LYS A 1 103 ? -13.339 8.817 12.846 1.00 95.25 103 LYS A O 1
ATOM 856 N N . TYR A 1 104 ? -11.635 7.451 12.336 1.00 94.31 104 TYR A N 1
ATOM 857 C CA . TYR A 1 104 ? -12.120 6.346 13.160 1.00 94.31 104 TYR A CA 1
ATOM 858 C C . TYR A 1 104 ? -11.973 6.662 14.650 1.00 94.31 104 TYR A C 1
ATOM 860 O O . TYR A 1 104 ? -12.938 6.476 15.387 1.00 94.31 104 TYR A O 1
ATOM 868 N N . LYS A 1 105 ? -10.823 7.190 15.085 1.00 92.25 105 LYS A N 1
ATOM 869 C CA . LYS A 1 105 ? -10.606 7.577 16.488 1.00 92.25 105 LYS A CA 1
ATOM 870 C C . LYS A 1 105 ? -11.619 8.616 16.962 1.00 92.25 105 LYS A C 1
ATOM 872 O O . LYS A 1 105 ? -12.340 8.352 17.905 1.00 92.25 105 LYS A O 1
ATOM 877 N N . GLN A 1 106 ? -11.803 9.702 16.212 1.00 90.50 106 GLN A N 1
ATOM 878 C CA . GLN A 1 106 ? -12.762 10.765 16.553 1.00 90.50 106 GLN A CA 1
ATOM 879 C C . GLN A 1 106 ? -14.218 10.292 16.692 1.00 90.50 106 GLN A C 1
ATOM 881 O O . GLN A 1 106 ? -15.019 10.967 17.325 1.00 90.50 106 GLN A O 1
ATOM 886 N N . ARG A 1 107 ? -14.595 9.175 16.057 1.00 85.25 107 ARG A N 1
ATOM 887 C CA . ARG A 1 107 ? -15.945 8.595 16.171 1.00 85.25 107 ARG A CA 1
ATOM 888 C C . ARG A 1 107 ? -16.107 7.657 17.365 1.00 85.25 107 ARG A C 1
ATOM 890 O O . ARG A 1 107 ? -17.239 7.311 17.684 1.00 85.25 107 ARG A O 1
ATOM 897 N N . ASN A 1 108 ? -15.002 7.170 17.921 1.00 78.44 108 ASN A N 1
ATOM 898 C CA . ASN A 1 108 ? -14.976 6.142 18.962 1.00 78.44 108 ASN A CA 1
ATOM 899 C C . ASN A 1 108 ? -14.324 6.633 20.269 1.00 78.44 108 ASN A C 1
ATOM 901 O O . ASN A 1 108 ? -14.183 5.830 21.191 1.00 78.44 108 ASN A O 1
ATOM 905 N N . ASP A 1 109 ? -13.935 7.910 20.324 1.00 63.44 109 ASP A N 1
ATOM 906 C CA . ASP A 1 109 ? -13.616 8.668 21.539 1.00 63.44 109 ASP A CA 1
ATOM 907 C C . ASP A 1 109 ? -14.906 9.268 22.129 1.00 63.44 109 ASP A C 1
ATOM 909 O O . ASP A 1 109 ? -15.043 9.260 23.374 1.00 63.44 109 ASP A O 1
#

Foldseek 3Di:
DDPPPQDPWDKPDFDKDWDDVVQQTWMWTWTWTDGPVRHTDWIKTFTADVVLAPAPVRTQWMWICPPPFTWIAHRNDIDGDDDDDPVVVVVVSVVVSVVSRVVSVVVVD

Sequence (109 aa):
MKNNKSKEPIVLIDEQHTIPRKTGNGILRYFMTTDSNGCLLRYSLAYINSNITMVDNGRVIGYDNDHNYHHRHCMGAVEPINFISYQELLNQFEQEWRTFHEKYKQRND